Protein AF-A0A2V9KFN4-F1 (afdb_monomer_lite)

Foldseek 3Di:
DDDDPPKDKDKPDQEDEEEQAWFKDKIWIQIPALVDAKDKFFPDPQKAWPGWDDDDNTIITMITGHGHPPQAKDKGFIQIRNGTHIYIYHD

Radius of gyration: 13.57 Å; chains: 1; bounding box: 31×27×36 Å

Structure (mmCIF, N/CA/C/O backbone):
data_AF-A0A2V9KFN4-F1
#
_entry.id   AF-A0A2V9KFN4-F1
#
loop_
_atom_site.group_PDB
_atom_site.id
_atom_site.type_symbol
_atom_site.label_atom_id
_atom_site.label_alt_id
_atom_site.label_comp_id
_atom_site.label_asym_id
_atom_site.label_entity_id
_atom_site.label_seq_id
_atom_site.pdbx_PDB_ins_code
_atom_site.Cartn_x
_atom_site.Cartn_y
_atom_site.Cartn_z
_atom_site.occupancy
_atom_site.B_iso_or_equiv
_atom_site.auth_seq_id
_atom_site.auth_comp_id
_atom_site.auth_asym_id
_atom_site.auth_atom_id
_atom_site.pdbx_PDB_model_num
ATOM 1 N N . MET A 1 1 ? 1.188 -18.421 -15.198 1.00 42.12 1 MET A N 1
ATOM 2 C CA . MET A 1 1 ? 1.464 -17.648 -13.969 1.00 42.12 1 MET A CA 1
ATOM 3 C C . MET A 1 1 ? 2.453 -16.556 -14.332 1.00 42.12 1 MET A C 1
ATOM 5 O O . MET A 1 1 ? 3.611 -16.860 -14.563 1.00 42.12 1 MET A O 1
ATOM 9 N N . VAL A 1 2 ? 1.979 -15.329 -14.555 1.00 42.38 2 VAL A N 1
ATOM 10 C CA . VAL A 1 2 ? 2.836 -14.213 -14.989 1.00 42.38 2 VAL A CA 1
ATOM 11 C C . VAL A 1 2 ? 3.484 -13.569 -13.768 1.00 42.38 2 VAL A C 1
ATOM 13 O O . VAL A 1 2 ? 2.999 -12.577 -13.242 1.00 42.38 2 VAL A O 1
ATOM 16 N N . GLN A 1 3 ? 4.567 -14.178 -13.299 1.00 49.19 3 GLN A N 1
ATOM 17 C CA . GLN A 1 3 ? 5.545 -13.494 -12.469 1.00 49.19 3 GLN A CA 1
ATOM 18 C C . GLN A 1 3 ? 6.820 -13.358 -13.306 1.00 49.19 3 GLN A C 1
ATOM 20 O O . GLN A 1 3 ? 7.359 -14.356 -13.771 1.00 49.19 3 GLN A O 1
ATOM 25 N N . GLU A 1 4 ? 7.255 -12.107 -13.476 1.00 50.66 4 GLU A N 1
ATOM 26 C CA . GLU A 1 4 ? 8.674 -11.739 -13.482 1.00 50.66 4 GLU A CA 1
ATOM 27 C C . GLU A 1 4 ? 9.481 -12.006 -14.762 1.00 50.66 4 GLU A C 1
ATOM 29 O O . GLU A 1 4 ? 10.039 -13.071 -14.995 1.00 50.66 4 GLU A O 1
ATOM 34 N N . TRP A 1 5 ? 9.678 -10.942 -15.541 1.00 57.91 5 TRP A N 1
ATOM 35 C CA . TRP A 1 5 ? 10.826 -10.802 -16.444 1.00 57.91 5 TRP A CA 1
ATOM 36 C C . TRP A 1 5 ? 12.128 -10.535 -15.651 1.00 57.91 5 TRP A C 1
ATOM 38 O O . TRP A 1 5 ? 12.854 -9.593 -15.937 1.00 57.91 5 TRP A O 1
ATOM 48 N N . GLY A 1 6 ? 12.403 -11.309 -14.596 1.00 73.25 6 GLY A N 1
ATOM 49 C CA . GLY A 1 6 ? 13.606 -11.159 -13.759 1.00 73.25 6 GLY A CA 1
ATOM 50 C C . GLY A 1 6 ? 13.763 -9.800 -13.063 1.00 73.25 6 GLY A C 1
ATOM 51 O O . GLY A 1 6 ? 14.876 -9.427 -12.699 1.00 73.25 6 GLY A O 1
ATOM 52 N N . CYS A 1 7 ? 12.682 -9.034 -12.911 1.00 86.12 7 CYS A N 1
ATOM 53 C CA . CYS A 1 7 ? 12.741 -7.705 -12.318 1.00 86.12 7 CYS A CA 1
ATOM 54 C C . CYS A 1 7 ? 12.799 -7.814 -10.795 1.00 86.12 7 CYS A C 1
ATOM 56 O O . CYS A 1 7 ? 11.894 -8.385 -10.184 1.00 86.12 7 CYS A O 1
ATOM 58 N N . SER A 1 8 ? 13.819 -7.223 -10.177 1.00 89.06 8 SER A N 1
ATOM 59 C CA . SER A 1 8 ? 13.824 -7.013 -8.731 1.00 89.06 8 SER A CA 1
ATOM 60 C C . SER A 1 8 ? 13.191 -5.665 -8.402 1.00 89.06 8 SER A C 1
ATOM 62 O O . SER A 1 8 ? 13.261 -4.715 -9.183 1.00 89.06 8 SER A O 1
ATOM 64 N N . TYR A 1 9 ? 12.532 -5.588 -7.249 1.00 91.38 9 TYR A N 1
ATOM 65 C CA . TYR A 1 9 ? 11.830 -4.389 -6.808 1.00 91.38 9 TYR A CA 1
ATOM 66 C C . TYR A 1 9 ? 12.223 -4.046 -5.382 1.00 91.38 9 TYR A C 1
ATOM 68 O O . TYR A 1 9 ? 12.330 -4.926 -4.526 1.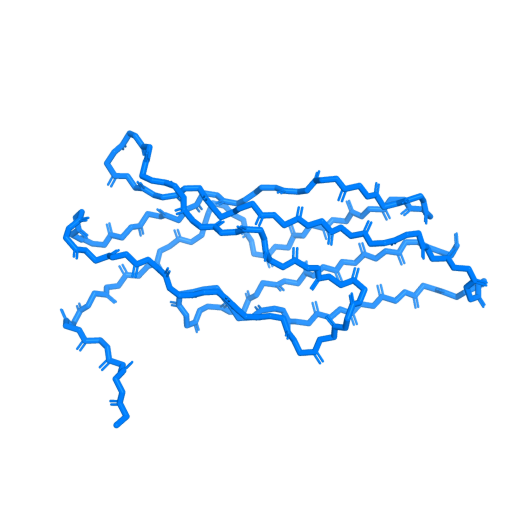00 91.38 9 TYR A O 1
ATOM 76 N N . GLN A 1 10 ? 12.372 -2.754 -5.120 1.00 92.94 10 GLN A N 1
ATOM 77 C CA . GLN A 1 10 ? 12.601 -2.220 -3.789 1.00 92.94 10 GLN A CA 1
ATOM 78 C C . GLN A 1 10 ? 11.537 -1.176 -3.465 1.00 92.94 10 GLN A C 1
ATOM 80 O O . GLN A 1 10 ? 11.319 -0.232 -4.221 1.00 92.94 10 GLN A O 1
ATOM 85 N N . LEU A 1 11 ? 10.871 -1.347 -2.327 1.00 94.44 11 LEU A N 1
ATOM 86 C CA . LEU A 1 11 ? 9.934 -0.362 -1.798 1.00 94.44 11 LEU A CA 1
ATOM 87 C C . LEU A 1 11 ? 10.703 0.727 -1.040 1.00 94.44 11 LEU A C 1
ATOM 89 O O . LEU A 1 11 ? 11.653 0.421 -0.318 1.00 94.44 11 LEU A O 1
ATOM 93 N N . SER A 1 12 ? 10.265 1.984 -1.140 1.00 94.19 12 SER A N 1
ATOM 94 C CA . SER A 1 12 ? 10.819 3.073 -0.321 1.00 94.19 12 SER A CA 1
ATOM 95 C C . SER A 1 12 ? 10.540 2.889 1.171 1.00 94.19 12 SER A C 1
ATOM 97 O O . SER A 1 12 ? 11.317 3.344 2.007 1.00 94.19 12 SER A O 1
ATOM 99 N N . HIS A 1 13 ? 9.448 2.200 1.506 1.00 94.56 13 HIS A N 1
ATOM 100 C CA . HIS A 1 13 ? 9.113 1.749 2.852 1.00 94.56 13 HIS A CA 1
ATOM 101 C C . HIS A 1 13 ? 8.250 0.484 2.782 1.00 94.56 13 HIS A C 1
ATOM 103 O O . HIS A 1 13 ? 7.526 0.262 1.815 1.00 94.56 13 HIS A O 1
ATOM 109 N N . THR A 1 14 ? 8.338 -0.367 3.801 1.00 94.25 14 THR A N 1
ATOM 110 C CA . THR A 1 14 ? 7.619 -1.654 3.854 1.00 94.25 14 THR A CA 1
ATOM 111 C C . THR A 1 14 ? 6.381 -1.608 4.737 1.00 94.25 14 THR A C 1
ATOM 113 O O . THR A 1 14 ? 5.680 -2.610 4.863 1.00 94.25 14 THR A O 1
ATOM 116 N N . SER A 1 15 ? 6.096 -0.467 5.368 1.00 96.38 15 SER A N 1
ATOM 117 C CA . SER A 1 15 ? 4.897 -0.311 6.177 1.00 96.38 15 SER A CA 1
ATOM 118 C C . SER A 1 15 ? 4.459 1.138 6.300 1.00 96.38 15 SER A C 1
ATOM 120 O O . SER A 1 15 ? 5.298 2.036 6.340 1.00 96.38 15 SER A O 1
ATOM 122 N N . GLN A 1 16 ? 3.156 1.349 6.450 1.00 97.31 16 GLN A N 1
ATOM 123 C CA . GLN A 1 16 ? 2.581 2.658 6.722 1.00 97.31 16 GLN A CA 1
ATOM 124 C C . GLN A 1 16 ? 1.458 2.551 7.749 1.00 97.31 16 GLN A C 1
ATOM 126 O O . GLN A 1 16 ? 0.673 1.603 7.747 1.00 97.31 16 GLN A O 1
ATOM 131 N N . SER A 1 17 ? 1.403 3.536 8.641 1.00 96.94 17 SER A N 1
ATOM 132 C CA . SER A 1 17 ? 0.373 3.636 9.673 1.00 96.94 17 SER A CA 1
ATOM 133 C C . SER A 1 17 ? -0.581 4.782 9.366 1.00 96.94 17 SER A C 1
ATOM 135 O O . SER A 1 17 ? -0.154 5.841 8.908 1.00 96.94 17 SER A O 1
ATOM 137 N N . PHE A 1 18 ? -1.858 4.565 9.654 1.00 97.06 18 PHE A N 1
ATOM 138 C CA . PHE A 1 18 ? -2.930 5.537 9.496 1.00 97.06 18 PHE A CA 1
ATOM 139 C C . PHE A 1 18 ? -3.694 5.708 10.807 1.00 97.06 18 PHE A C 1
ATOM 141 O O . PHE A 1 18 ? -3.780 4.791 11.631 1.00 97.06 18 PHE A O 1
ATOM 148 N N . ASP A 1 19 ? -4.285 6.886 10.978 1.00 97.00 19 ASP A N 1
ATOM 149 C CA . ASP A 1 19 ? -5.274 7.102 12.023 1.00 97.00 19 ASP A CA 1
ATOM 150 C C . ASP A 1 19 ? -6.598 6.387 11.687 1.00 97.00 19 ASP A C 1
ATOM 152 O O . ASP A 1 19 ? -6.755 5.727 10.652 1.00 97.00 19 ASP A O 1
ATOM 156 N N . ARG A 1 20 ? -7.583 6.548 12.570 1.00 96.12 20 ARG A N 1
ATOM 157 C CA . ARG A 1 20 ? -8.928 6.004 12.396 1.00 96.12 20 ARG A CA 1
ATOM 158 C C . ARG A 1 20 ? -9.560 6.358 11.052 1.00 96.12 20 ARG A C 1
ATOM 160 O O . ARG A 1 20 ? -10.268 5.536 10.479 1.00 96.12 20 ARG A O 1
ATOM 167 N N . ASN A 1 21 ? -9.354 7.576 10.559 1.00 96.38 21 ASN A N 1
ATOM 168 C CA . ASN A 1 21 ? -9.994 8.070 9.343 1.00 96.38 21 ASN A CA 1
ATOM 169 C C . ASN A 1 21 ? -9.423 7.412 8.089 1.00 96.38 21 ASN A C 1
ATOM 171 O O . ASN A 1 21 ? -10.137 7.297 7.094 1.00 96.38 21 ASN A O 1
ATOM 175 N N . GLY A 1 22 ? -8.182 6.926 8.155 1.00 96.38 22 GLY A N 1
ATOM 176 C CA . GLY A 1 22 ? -7.509 6.366 6.993 1.00 96.38 22 GLY A CA 1
ATOM 177 C C . GLY A 1 22 ? -7.112 7.472 6.022 1.00 96.38 22 GLY A C 1
ATOM 178 O O . GLY A 1 22 ? -6.641 8.532 6.428 1.00 96.38 22 GLY A O 1
ATOM 179 N N . GLY A 1 23 ? -7.298 7.225 4.730 1.00 97.25 23 GLY A N 1
ATOM 180 C CA . GLY A 1 23 ? -6.986 8.174 3.669 1.00 97.25 23 GLY A CA 1
ATOM 181 C C . GLY A 1 23 ? -6.059 7.601 2.607 1.00 97.25 23 GLY A C 1
ATOM 182 O O . GLY A 1 23 ? -5.846 6.392 2.509 1.00 97.25 23 GLY A O 1
ATOM 183 N N . THR A 1 24 ? -5.537 8.489 1.768 1.00 96.94 24 THR A N 1
ATOM 184 C CA . THR A 1 24 ? -4.675 8.110 0.647 1.00 96.94 24 THR A CA 1
ATOM 185 C C . THR A 1 24 ? -3.244 7.872 1.114 1.00 96.94 24 THR A C 1
ATOM 187 O O . THR A 1 24 ? -2.652 8.709 1.793 1.00 96.94 24 THR A O 1
ATOM 190 N N . GLY A 1 25 ? -2.681 6.740 0.703 1.00 95.88 25 GLY A N 1
ATOM 191 C CA . GLY A 1 25 ? -1.274 6.400 0.844 1.00 95.88 25 GLY A CA 1
ATOM 192 C C . GLY A 1 25 ? -0.585 6.277 -0.510 1.00 95.88 25 GLY A C 1
ATOM 193 O O . GLY A 1 25 ? -1.221 6.093 -1.552 1.00 95.88 25 GLY A O 1
ATOM 194 N N . ALA A 1 26 ? 0.739 6.373 -0.483 1.00 95.88 26 ALA A N 1
ATOM 195 C CA . ALA A 1 26 ? 1.578 6.157 -1.646 1.00 95.88 26 ALA A CA 1
ATOM 196 C C . ALA A 1 26 ? 2.879 5.476 -1.224 1.00 95.88 26 ALA A C 1
ATOM 198 O O . ALA A 1 26 ? 3.457 5.787 -0.178 1.00 95.88 26 ALA A O 1
ATOM 199 N N . VAL A 1 27 ? 3.358 4.561 -2.057 1.00 96.31 27 VAL A N 1
ATOM 200 C CA . VAL A 1 27 ? 4.677 3.952 -1.897 1.00 96.31 27 VAL A CA 1
ATOM 201 C C . VAL A 1 27 ? 5.418 4.003 -3.219 1.00 96.31 27 VAL A C 1
ATOM 203 O O . VAL A 1 27 ? 4.852 3.734 -4.278 1.00 96.31 27 VAL A O 1
ATOM 206 N N . PHE A 1 28 ? 6.687 4.393 -3.152 1.00 95.69 28 PHE A N 1
ATOM 207 C CA . PHE A 1 28 ? 7.556 4.389 -4.315 1.00 95.69 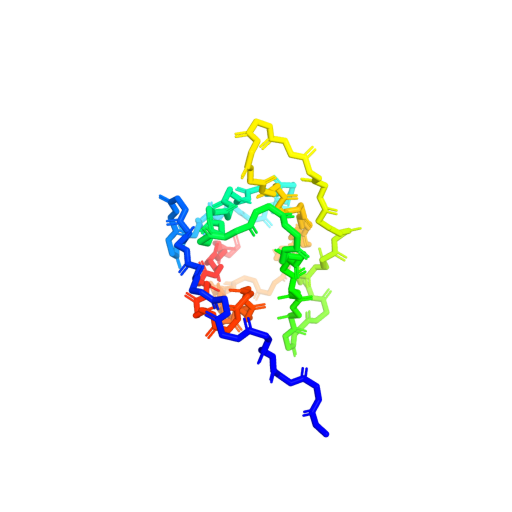28 PHE A CA 1
ATOM 208 C C . PHE A 1 28 ? 8.183 3.004 -4.450 1.00 95.69 28 PHE A C 1
ATOM 210 O O . PHE A 1 28 ? 8.673 2.436 -3.474 1.00 95.69 28 PHE A O 1
ATOM 217 N N . VAL A 1 29 ? 8.150 2.475 -5.662 1.00 95.06 29 VAL A N 1
ATOM 218 C CA . VAL A 1 29 ? 8.711 1.193 -6.057 1.00 95.06 29 VAL A CA 1
ATOM 219 C C . VAL A 1 29 ? 9.826 1.478 -7.052 1.00 95.06 29 VAL A C 1
ATOM 221 O O . VAL A 1 29 ? 9.578 1.997 -8.141 1.00 95.06 29 VAL A O 1
ATOM 224 N N . SER A 1 30 ? 11.046 1.116 -6.679 1.00 93.81 30 SER A N 1
ATOM 225 C CA . SER A 1 30 ? 12.215 1.136 -7.551 1.00 93.81 30 SER A CA 1
ATOM 226 C C . SER A 1 30 ? 12.357 -0.235 -8.213 1.00 93.81 30 SER A C 1
ATOM 228 O O . SER A 1 30 ? 12.730 -1.186 -7.521 1.00 93.81 30 SER A O 1
ATOM 230 N N . PRO A 1 31 ? 12.040 -0.385 -9.508 1.00 92.31 31 PRO A N 1
ATOM 231 C CA . PRO A 1 31 ? 12.349 -1.601 -10.244 1.00 92.31 31 PRO A CA 1
ATOM 232 C C . PRO A 1 31 ? 13.829 -1.620 -10.656 1.00 92.31 31 PRO A C 1
ATOM 234 O O . PRO 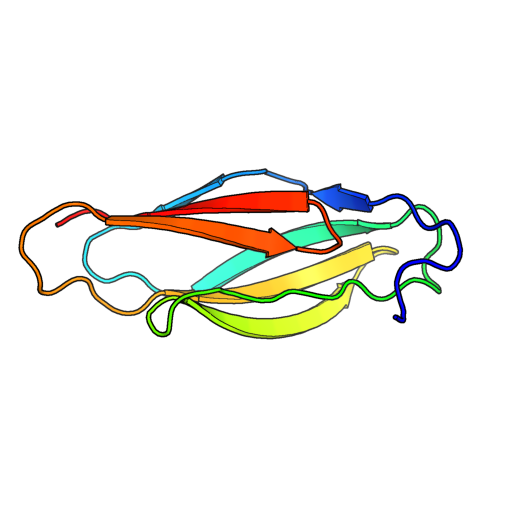A 1 31 ? 14.464 -0.573 -10.786 1.00 92.31 31 PRO A O 1
ATOM 237 N N . SER A 1 32 ? 14.371 -2.805 -10.927 1.00 90.62 32 SER A N 1
ATOM 238 C CA . SER A 1 32 ? 15.692 -2.965 -11.548 1.00 90.62 32 SER A CA 1
ATOM 239 C C . SER A 1 32 ? 15.743 -2.465 -12.993 1.00 90.62 32 SER A C 1
ATOM 241 O O . SER A 1 32 ? 16.811 -2.095 -13.470 1.00 90.62 32 SER A O 1
ATOM 243 N N . ASP A 1 33 ? 14.599 -2.459 -13.682 1.00 86.00 33 ASP A N 1
ATOM 244 C CA . ASP A 1 33 ? 14.444 -1.956 -15.045 1.00 86.00 33 ASP A CA 1
ATOM 245 C C . ASP A 1 33 ? 13.111 -1.183 -15.171 1.00 86.00 33 ASP A C 1
ATOM 247 O O . ASP A 1 33 ? 12.069 -1.688 -14.739 1.00 86.00 33 ASP A O 1
ATOM 251 N N . PRO A 1 34 ? 13.090 0.030 -15.756 1.00 83.00 34 PRO A N 1
ATOM 252 C CA . PRO A 1 34 ? 11.863 0.809 -15.940 1.00 83.00 34 PRO A CA 1
ATOM 253 C C . PRO A 1 34 ? 10.779 0.109 -16.772 1.00 83.00 34 PRO A C 1
ATOM 255 O O . PRO A 1 34 ? 9.604 0.439 -16.630 1.00 83.00 34 PRO A O 1
ATOM 258 N N . SER A 1 35 ? 11.136 -0.863 -17.617 1.00 85.12 35 SER A N 1
ATOM 259 C CA . SER A 1 35 ? 10.191 -1.677 -18.398 1.00 85.12 35 SER A CA 1
ATOM 260 C C . SER A 1 35 ? 9.371 -2.661 -17.553 1.00 85.12 35 SER A C 1
ATOM 262 O O . SER A 1 35 ? 8.472 -3.315 -18.081 1.00 85.12 35 SER A O 1
ATOM 264 N N . CYS A 1 36 ? 9.641 -2.734 -16.2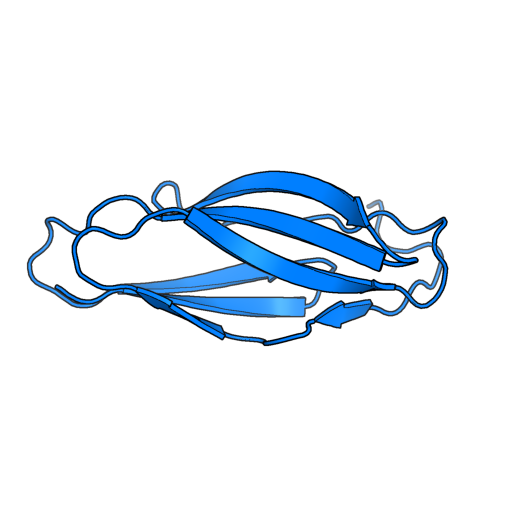47 1.00 87.50 36 CYS A N 1
ATOM 265 C CA . CYS A 1 36 ? 8.972 -3.604 -15.293 1.00 87.50 36 CYS A CA 1
ATOM 266 C C . CYS A 1 36 ? 7.907 -2.846 -14.480 1.00 87.50 36 CYS A C 1
ATOM 268 O O . CYS A 1 36 ? 8.217 -2.310 -13.410 1.00 87.50 36 CYS A O 1
ATOM 270 N N . PRO A 1 37 ? 6.643 -2.784 -14.938 1.00 85.94 37 PRO A N 1
ATOM 271 C CA . PRO A 1 37 ? 5.573 -2.217 -14.132 1.00 85.94 37 PRO A CA 1
ATOM 272 C C . PRO A 1 37 ? 5.273 -3.119 -12.923 1.00 85.94 37 PRO A C 1
ATOM 274 O O . PRO A 1 37 ? 5.119 -4.335 -13.087 1.00 85.94 37 PRO A O 1
ATOM 277 N N . PRO A 1 38 ? 5.146 -2.561 -11.706 1.00 91.31 38 PRO A N 1
ATOM 278 C CA . PRO A 1 38 ? 4.807 -3.346 -10.534 1.00 91.31 38 PRO A CA 1
ATOM 279 C C . PRO A 1 38 ? 3.334 -3.758 -10.564 1.00 91.31 38 PRO A C 1
ATOM 281 O O . PRO A 1 38 ? 2.457 -2.996 -10.975 1.00 91.31 38 PRO A O 1
ATOM 284 N N . PHE A 1 39 ? 3.051 -4.947 -10.041 1.00 90.44 39 PHE A N 1
ATOM 285 C CA . PHE A 1 39 ? 1.696 -5.386 -9.722 1.00 90.44 39 PHE A CA 1
ATOM 286 C C . PHE A 1 39 ? 1.445 -5.221 -8.222 1.00 90.44 39 PHE A C 1
ATOM 288 O O . PHE A 1 39 ? 2.299 -5.591 -7.422 1.00 90.44 39 PHE A O 1
ATOM 295 N N . ALA A 1 40 ? 0.292 -4.683 -7.829 1.00 92.81 40 ALA A N 1
ATOM 296 C CA . ALA A 1 40 ? -0.063 -4.499 -6.427 1.00 92.81 40 ALA A CA 1
ATOM 297 C C . ALA A 1 40 ? -1.483 -4.998 -6.159 1.00 92.81 40 ALA A C 1
ATOM 299 O O . ALA A 1 40 ? -2.409 -4.683 -6.906 1.00 92.81 40 ALA A O 1
ATOM 300 N N . GLN A 1 41 ? -1.648 -5.758 -5.079 1.00 93.50 41 GLN A N 1
ATOM 301 C CA . GLN A 1 41 ? -2.923 -6.341 -4.685 1.00 93.50 41 GLN A CA 1
ATOM 302 C C . GLN A 1 41 ? -3.078 -6.329 -3.166 1.00 93.50 41 GLN A C 1
ATOM 304 O O . GLN A 1 41 ? -2.182 -6.728 -2.419 1.00 93.50 41 GLN A O 1
ATOM 309 N N . SER A 1 42 ? -4.258 -5.907 -2.719 1.00 95.12 42 SER A N 1
ATOM 310 C CA . SER A 1 42 ? -4.686 -6.013 -1.328 1.00 95.12 42 SER A CA 1
ATOM 311 C C . SER A 1 42 ? -5.564 -7.257 -1.141 1.00 95.12 42 SER A C 1
ATOM 313 O O . SER A 1 42 ? -6.432 -7.501 -1.982 1.00 95.12 42 SER A O 1
ATOM 315 N N . PRO A 1 43 ? -5.384 -8.037 -0.059 1.00 94.25 43 PRO A N 1
ATOM 316 C CA . PRO A 1 43 ? -6.269 -9.152 0.276 1.00 94.25 43 PRO A CA 1
ATOM 317 C C . PRO A 1 43 ? -7.547 -8.712 1.017 1.00 94.25 43 PRO A C 1
ATOM 319 O O . PRO A 1 43 ? -8.335 -9.563 1.419 1.00 94.25 43 PRO A O 1
ATOM 322 N N . VAL A 1 44 ? -7.736 -7.408 1.254 1.00 95.69 44 VAL A N 1
ATOM 323 C CA . VAL A 1 44 ? -8.866 -6.847 2.011 1.00 95.69 44 VAL A CA 1
ATOM 324 C C . VAL A 1 44 ? -9.484 -5.649 1.298 1.00 95.69 44 VAL A C 1
ATOM 326 O O . VAL A 1 44 ? -8.776 -4.852 0.685 1.00 95.69 44 VAL A O 1
ATOM 329 N N . ASP A 1 45 ? -10.791 -5.463 1.474 1.00 94.88 45 ASP A N 1
ATOM 330 C CA . ASP A 1 45 ? -11.553 -4.409 0.787 1.00 94.88 45 ASP A CA 1
ATOM 331 C C . ASP A 1 45 ? -11.328 -3.004 1.369 1.00 94.88 45 ASP A C 1
ATOM 333 O O . ASP A 1 45 ? -11.544 -2.000 0.696 1.00 94.88 45 ASP A O 1
ATOM 337 N N . TRP A 1 46 ? -10.881 -2.903 2.627 1.00 95.94 46 TRP A N 1
ATOM 338 C CA . TRP A 1 46 ? -10.631 -1.614 3.286 1.00 95.94 46 TRP A CA 1
ATOM 339 C C . TRP A 1 46 ? -9.292 -0.974 2.891 1.00 95.94 46 TRP A C 1
ATOM 341 O O . TRP A 1 46 ? -9.037 0.162 3.286 1.00 95.94 46 TRP A O 1
ATOM 351 N N . VAL A 1 47 ? -8.460 -1.670 2.107 1.00 97.69 47 VAL A N 1
ATOM 352 C CA . VAL A 1 47 ? -7.301 -1.094 1.412 1.00 97.69 47 VAL A CA 1
ATOM 353 C C . VAL A 1 47 ? -7.497 -1.291 -0.085 1.00 97.69 47 VAL A C 1
ATOM 355 O O . VAL A 1 47 ? -7.322 -2.391 -0.603 1.00 97.69 47 VAL A O 1
ATOM 358 N N . GLN A 1 48 ? -7.839 -0.221 -0.791 1.00 97.38 48 GLN A N 1
ATOM 359 C CA . GLN A 1 48 ? -8.052 -0.246 -2.232 1.00 97.38 48 GLN A CA 1
ATOM 360 C C . GLN A 1 48 ? -6.799 0.238 -2.959 1.00 97.38 48 GLN A C 1
ATOM 362 O O . GLN A 1 48 ? -6.359 1.369 -2.763 1.00 97.38 48 GLN A O 1
ATOM 367 N N . ILE A 1 49 ? -6.240 -0.587 -3.845 1.00 96.25 49 ILE A N 1
ATOM 368 C CA . ILE A 1 49 ? -5.154 -0.158 -4.732 1.00 96.25 49 ILE A CA 1
ATOM 369 C C . ILE A 1 49 ? -5.758 0.647 -5.884 1.00 96.25 49 ILE A C 1
ATOM 371 O O . ILE A 1 49 ? -6.603 0.143 -6.619 1.00 96.25 49 ILE A O 1
ATOM 375 N N . MET A 1 50 ? -5.337 1.902 -6.034 1.00 94.88 50 MET A N 1
ATOM 376 C CA . MET A 1 50 ? -5.822 2.796 -7.093 1.00 94.88 50 MET A CA 1
ATOM 377 C C . MET A 1 50 ? -5.021 2.640 -8.391 1.00 94.88 50 MET A C 1
ATOM 379 O O . MET A 1 50 ? -5.533 2.930 -9.468 1.00 94.88 50 MET A O 1
ATOM 383 N N . GLY A 1 51 ? -3.781 2.155 -8.295 1.00 91.00 51 GLY A N 1
ATOM 384 C CA . GLY A 1 51 ? -2.931 1.835 -9.439 1.00 91.00 51 GLY A CA 1
ATOM 385 C C . GLY A 1 51 ? -1.467 2.190 -9.205 1.00 91.00 51 GLY A C 1
ATOM 386 O O . GLY A 1 51 ? -1.097 2.707 -8.150 1.00 91.00 51 GLY A O 1
ATOM 387 N N . ALA A 1 52 ? -0.640 1.917 -10.212 1.00 92.50 52 ALA A N 1
ATOM 388 C CA . ALA A 1 52 ? 0.772 2.275 -10.242 1.00 92.50 52 ALA A CA 1
ATOM 389 C C . ALA A 1 52 ? 1.036 3.263 -11.386 1.00 92.50 52 ALA A C 1
ATOM 391 O O . ALA A 1 52 ? 0.621 3.021 -12.519 1.00 92.50 52 ALA A O 1
ATOM 392 N N . GLN A 1 53 ? 1.728 4.364 -11.104 1.00 92.94 53 GLN A N 1
ATOM 393 C CA . GLN A 1 53 ? 2.102 5.367 -12.102 1.00 92.94 53 GLN A CA 1
ATOM 394 C C . GLN A 1 53 ? 3.620 5.463 -12.207 1.00 92.94 53 GLN A C 1
ATOM 396 O O . GLN A 1 53 ? 4.303 5.535 -11.192 1.00 92.94 53 GLN A O 1
ATOM 401 N N . SER A 1 54 ? 4.152 5.479 -13.429 1.00 90.69 54 SER A N 1
ATOM 402 C CA . SER A 1 54 ? 5.586 5.685 -13.656 1.00 90.69 54 SER A CA 1
ATOM 403 C C . SER A 1 54 ? 6.000 7.091 -13.214 1.00 90.69 54 SER A C 1
ATOM 405 O O . SER A 1 54 ? 5.402 8.079 -13.643 1.00 90.69 54 SER A O 1
ATOM 407 N N . GLN A 1 55 ? 7.046 7.191 -12.395 1.00 90.81 55 GLN A N 1
ATOM 408 C CA . GLN A 1 55 ? 7.598 8.454 -11.915 1.00 90.81 55 GLN A CA 1
ATOM 409 C C . GLN A 1 55 ? 9.106 8.320 -11.668 1.00 90.81 55 GLN A C 1
ATOM 411 O O . GLN A 1 55 ? 9.543 7.411 -10.972 1.00 90.81 55 GLN A O 1
ATOM 416 N N . ASN A 1 56 ? 9.913 9.234 -12.218 1.00 85.81 56 ASN A N 1
ATOM 417 C CA . ASN A 1 56 ? 11.364 9.332 -11.973 1.00 85.81 56 ASN A CA 1
ATOM 418 C C . ASN A 1 56 ? 12.147 8.005 -12.098 1.00 85.81 56 ASN A C 1
ATOM 420 O O . ASN A 1 56 ? 12.981 7.695 -11.252 1.00 85.81 56 ASN A O 1
ATOM 424 N N . GLY A 1 57 ? 11.877 7.207 -13.136 1.00 84.75 57 GLY A N 1
ATOM 425 C CA . GLY A 1 57 ? 12.571 5.928 -13.358 1.00 84.75 57 GLY A CA 1
ATOM 426 C C . GLY A 1 57 ? 12.104 4.774 -12.462 1.00 84.75 57 GLY A C 1
ATOM 427 O O . GLY A 1 57 ? 12.657 3.684 -12.553 1.00 84.75 57 GLY A O 1
ATOM 428 N N . GLY A 1 58 ? 11.078 4.990 -11.637 1.00 91.88 58 GLY A N 1
ATOM 429 C CA . GLY A 1 58 ? 10.362 3.950 -10.907 1.00 91.88 58 GLY A CA 1
ATOM 430 C C . GLY A 1 58 ? 8.853 4.132 -11.017 1.00 91.88 58 GLY A C 1
ATOM 431 O O . GLY A 1 58 ? 8.354 4.723 -11.975 1.00 91.88 58 GLY A O 1
ATOM 432 N N . TYR A 1 59 ? 8.120 3.624 -10.032 1.00 94.62 59 TYR A N 1
ATOM 433 C CA . TYR A 1 59 ? 6.661 3.650 -10.016 1.00 94.62 59 TYR A CA 1
ATOM 434 C C . TYR A 1 59 ? 6.137 4.077 -8.648 1.00 94.62 59 TYR A C 1
ATOM 436 O O . TYR A 1 59 ? 6.616 3.601 -7.626 1.00 94.62 59 TYR A O 1
ATOM 444 N N . VAL A 1 60 ? 5.114 4.925 -8.603 1.00 95.75 60 VAL A N 1
ATOM 445 C CA . VAL A 1 60 ? 4.355 5.191 -7.377 1.00 95.75 60 VAL A CA 1
ATOM 446 C C . VAL A 1 60 ? 3.080 4.370 -7.393 1.00 95.75 60 VAL A C 1
ATOM 448 O O . VAL A 1 60 ? 2.250 4.517 -8.289 1.00 95.75 60 VAL A O 1
ATOM 451 N N . VAL A 1 61 ? 2.923 3.516 -6.385 1.00 96.06 61 VAL A N 1
ATOM 452 C CA . VAL A 1 61 ? 1.691 2.771 -6.133 1.00 96.06 61 VAL A CA 1
ATOM 453 C C . VAL A 1 61 ? 0.834 3.581 -5.175 1.00 96.06 61 VAL A C 1
ATOM 455 O O . VAL A 1 61 ? 1.211 3.794 -4.020 1.00 96.06 61 VAL A O 1
ATOM 458 N N . TYR A 1 62 ? -0.321 4.023 -5.660 1.00 96.25 62 TYR A N 1
ATOM 459 C CA . TYR A 1 62 ? -1.306 4.742 -4.866 1.00 96.25 62 TYR A CA 1
ATOM 460 C C . TYR A 1 62 ? -2.367 3.785 -4.347 1.00 96.25 62 TYR A C 1
ATOM 462 O O . TYR A 1 62 ? -2.853 2.905 -5.065 1.00 96.25 62 TYR A O 1
ATOM 470 N N . TYR A 1 63 ? -2.766 3.990 -3.101 1.00 97.06 63 TYR A N 1
ATOM 471 C CA . TYR A 1 63 ? -3.809 3.206 -2.466 1.00 97.06 63 TYR A CA 1
ATOM 472 C C . TYR A 1 63 ? -4.622 4.068 -1.506 1.00 97.06 63 TYR A C 1
ATOM 474 O O . TYR A 1 63 ? -4.192 5.141 -1.085 1.00 97.06 63 TYR A O 1
ATOM 482 N N . TRP A 1 64 ? -5.817 3.605 -1.175 1.00 97.69 64 TRP A N 1
ATOM 483 C CA . TRP A 1 64 ? -6.727 4.273 -0.263 1.00 97.69 64 TRP A CA 1
ATOM 484 C C . TRP A 1 64 ? -7.104 3.337 0.878 1.00 97.69 64 TRP A C 1
ATOM 486 O O . TRP A 1 64 ? -7.434 2.174 0.652 1.00 97.69 64 TRP A O 1
ATOM 496 N N . VAL A 1 65 ? -7.044 3.852 2.101 1.00 97.88 65 VAL A N 1
ATOM 497 C CA . VAL A 1 65 ? -7.408 3.146 3.326 1.00 97.88 65 VAL A CA 1
ATOM 498 C C . VAL A 1 65 ? -8.742 3.695 3.815 1.00 97.88 65 VAL A C 1
ATOM 500 O O . VAL A 1 65 ? -8.849 4.879 4.134 1.00 97.88 65 VAL A O 1
ATOM 503 N N . ALA A 1 66 ? -9.754 2.836 3.895 1.00 97.69 66 ALA A N 1
ATOM 504 C CA . ALA A 1 66 ? -11.061 3.199 4.424 1.00 97.69 66 ALA A CA 1
ATOM 505 C C . ALA A 1 66 ? -10.988 3.544 5.915 1.00 97.69 66 ALA A C 1
ATOM 507 O O . ALA A 1 66 ? -10.121 3.053 6.640 1.00 97.69 66 ALA A O 1
ATOM 508 N N . GLN A 1 67 ? -11.956 4.312 6.409 1.00 97.31 67 GLN A N 1
ATOM 509 C CA . GLN A 1 67 ? -12.097 4.570 7.841 1.00 97.31 67 GLN A CA 1
ATOM 510 C C . GLN A 1 67 ? -12.269 3.260 8.630 1.00 97.31 67 GLN A C 1
ATOM 512 O O . GLN A 1 67 ? -12.945 2.320 8.190 1.00 97.31 67 GLN A O 1
ATOM 517 N N . ASN A 1 68 ? -11.653 3.184 9.807 1.00 96.94 68 ASN A N 1
ATOM 518 C CA . ASN A 1 68 ? -11.844 2.096 10.750 1.00 96.94 68 ASN A CA 1
ATOM 519 C C . ASN A 1 68 ? -12.989 2.422 11.715 1.00 96.94 68 ASN A C 1
ATOM 521 O O . ASN A 1 68 ? -12.894 3.319 12.543 1.00 96.94 68 ASN A O 1
ATOM 525 N N . ASN A 1 69 ? -14.091 1.683 11.605 1.00 94.69 69 ASN A N 1
ATOM 526 C CA . ASN A 1 69 ? -15.268 1.852 12.463 1.00 94.69 69 ASN A CA 1
ATOM 527 C C . ASN A 1 69 ? -15.431 0.719 13.486 1.00 94.69 69 ASN A C 1
ATOM 529 O O . ASN A 1 69 ? -16.462 0.631 14.143 1.00 94.69 69 ASN A O 1
ATOM 533 N N . THR A 1 70 ? -14.431 -0.156 13.616 1.00 90.88 70 THR A N 1
ATOM 534 C CA . THR A 1 70 ? -14.523 -1.360 14.456 1.00 90.88 70 THR A CA 1
ATOM 535 C C . THR A 1 70 ? -14.158 -1.116 15.922 1.00 90.88 70 THR A C 1
ATOM 537 O O . THR A 1 70 ? -14.404 -1.981 16.758 1.00 90.88 70 THR A O 1
ATOM 540 N N . GLY A 1 71 ? -13.559 0.038 16.250 1.00 89.12 71 GLY A N 1
ATOM 541 C CA . GLY A 1 71 ? -13.082 0.341 17.603 1.00 89.12 71 GLY A CA 1
ATOM 542 C C . GLY A 1 71 ? -11.892 -0.520 18.045 1.00 89.12 71 GLY A C 1
ATOM 543 O O . GLY A 1 71 ? -11.546 -0.528 19.222 1.00 89.12 71 GLY A O 1
ATOM 544 N N . SER A 1 72 ? -11.257 -1.240 17.117 1.00 94.88 72 SER A N 1
ATOM 545 C CA . SER A 1 72 ? -10.047 -2.035 17.338 1.00 94.88 72 SER A CA 1
ATOM 546 C C . SER A 1 72 ? -9.021 -1.744 16.253 1.00 94.88 72 SER A C 1
ATOM 548 O O . SER A 1 72 ? -9.386 -1.497 15.105 1.00 94.88 72 SER A O 1
ATOM 550 N N . ALA A 1 73 ? -7.733 -1.788 16.595 1.00 95.56 73 ALA A N 1
ATOM 551 C CA . ALA A 1 73 ? -6.671 -1.608 15.612 1.00 95.56 73 ALA A CA 1
ATOM 552 C C . ALA A 1 73 ? -6.698 -2.754 14.592 1.00 95.56 73 ALA A C 1
ATOM 554 O O . ALA A 1 73 ? -6.960 -3.905 14.949 1.00 95.56 73 ALA A O 1
ATOM 555 N N . ARG A 1 74 ? -6.405 -2.446 13.328 1.00 97.06 74 ARG A N 1
ATOM 556 C CA . ARG A 1 74 ? -6.330 -3.442 12.253 1.00 97.06 74 ARG A CA 1
ATOM 557 C C . ARG A 1 74 ? -5.035 -3.311 11.471 1.00 97.06 74 ARG A C 1
ATOM 559 O O . ARG A 1 74 ? -4.478 -2.224 11.348 1.00 97.06 74 ARG A O 1
ATOM 566 N N . GLY A 1 75 ? -4.563 -4.436 10.950 1.00 96.69 75 GLY A N 1
ATOM 567 C CA . GLY A 1 75 ? -3.364 -4.505 10.129 1.00 96.69 75 GLY A CA 1
ATOM 568 C C . GLY A 1 75 ? -3.529 -5.514 9.004 1.00 96.69 75 GLY A C 1
ATOM 569 O O . GLY A 1 75 ? -4.192 -6.535 9.186 1.00 96.69 75 GLY A O 1
ATOM 570 N N . VAL A 1 76 ? -2.936 -5.234 7.846 1.00 97.12 76 VAL A N 1
ATOM 571 C CA . VAL A 1 76 ? -2.924 -6.154 6.703 1.00 97.12 76 VAL A CA 1
ATOM 572 C C . VAL A 1 76 ? -1.602 -6.083 5.951 1.00 97.12 76 VAL A C 1
ATOM 574 O O . VAL A 1 76 ? -1.012 -5.013 5.82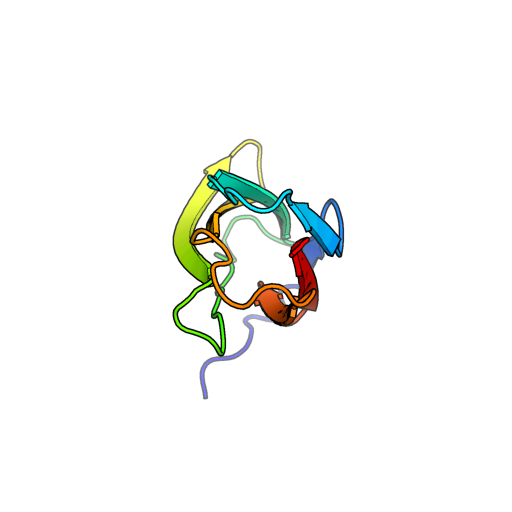3 1.00 97.12 76 VAL A O 1
ATOM 577 N N . GLY A 1 77 ? -1.158 -7.228 5.434 1.00 96.88 77 GLY A N 1
ATOM 578 C CA . GLY A 1 77 ? -0.093 -7.299 4.440 1.00 96.88 77 GLY A CA 1
ATOM 579 C C . GLY A 1 77 ? -0.670 -7.189 3.032 1.00 96.88 77 GLY A C 1
ATOM 580 O O . GLY A 1 77 ? -1.411 -8.063 2.588 1.00 96.88 77 GLY A O 1
ATOM 581 N N . VAL A 1 78 ? -0.321 -6.120 2.332 1.00 95.88 78 VAL A N 1
ATOM 582 C CA . VAL A 1 78 ? -0.575 -5.905 0.906 1.00 95.88 78 VAL A CA 1
ATOM 583 C C . VAL A 1 78 ? 0.628 -6.430 0.131 1.00 95.88 78 VAL A C 1
ATOM 585 O O . VAL A 1 78 ? 1.767 -6.232 0.548 1.00 95.88 78 VAL A O 1
ATOM 588 N N . ASN A 1 79 ? 0.411 -7.098 -0.999 1.00 94.56 79 ASN A N 1
ATOM 589 C CA . ASN A 1 79 ? 1.515 -7.474 -1.875 1.00 94.56 79 ASN A CA 1
ATOM 590 C C . ASN A 1 79 ? 1.753 -6.355 -2.894 1.00 94.56 79 ASN A C 1
ATOM 592 O O . ASN A 1 79 ? 0.838 -6.001 -3.637 1.00 94.56 79 ASN A O 1
ATOM 596 N N . ILE A 1 80 ? 2.963 -5.797 -2.926 1.00 94.12 80 ILE A N 1
ATOM 597 C CA . ILE A 1 80 ? 3.366 -4.765 -3.883 1.00 94.12 80 ILE A CA 1
ATOM 598 C C . ILE A 1 80 ? 4.645 -5.226 -4.571 1.00 94.12 80 ILE A C 1
ATOM 600 O O . ILE A 1 80 ? 5.696 -5.322 -3.950 1.00 94.12 80 ILE A O 1
ATOM 604 N N . ALA A 1 81 ? 4.552 -5.517 -5.864 1.00 91.31 81 ALA A N 1
ATOM 605 C CA . ALA A 1 81 ? 5.642 -6.019 -6.695 1.00 91.31 81 ALA A CA 1
ATOM 606 C C . ALA A 1 81 ? 6.315 -7.283 -6.118 1.00 91.31 81 ALA A C 1
ATOM 608 O O . ALA A 1 81 ? 7.535 -7.427 -6.151 1.00 91.31 81 ALA A O 1
ATOM 609 N N . GLY A 1 82 ? 5.519 -8.185 -5.530 1.00 88.94 82 GLY A N 1
ATOM 610 C CA . GLY A 1 82 ? 6.017 -9.384 -4.852 1.00 88.94 82 GLY A CA 1
ATOM 611 C C . GLY A 1 82 ? 6.538 -9.139 -3.432 1.00 88.94 82 GLY A C 1
ATOM 612 O O . GLY A 1 82 ? 6.790 -10.105 -2.716 1.00 88.94 82 GLY A O 1
ATOM 613 N N . GLN A 1 83 ? 6.650 -7.884 -2.991 1.00 90.25 83 GLN A N 1
ATOM 614 C CA . GLN A 1 83 ? 7.126 -7.516 -1.660 1.00 90.25 83 GLN A CA 1
ATOM 615 C C . GLN A 1 83 ? 5.952 -7.342 -0.678 1.00 90.25 83 GLN A C 1
ATOM 617 O O . GLN A 1 83 ? 4.924 -6.761 -1.043 1.00 90.25 83 GLN A O 1
ATOM 622 N N . PRO A 1 84 ? 6.075 -7.817 0.575 1.00 93.69 84 PRO A N 1
ATOM 623 C CA . PRO A 1 84 ? 5.068 -7.582 1.601 1.00 93.69 84 PRO A CA 1
ATOM 624 C C . PRO A 1 84 ? 5.116 -6.128 2.093 1.00 93.69 84 PRO A C 1
ATOM 626 O O . PRO A 1 84 ? 6.154 -5.638 2.536 1.00 93.69 84 PRO A O 1
ATOM 629 N N . PHE A 1 85 ? 3.968 -5.455 2.053 1.00 96.69 85 PHE A N 1
ATOM 630 C CA . PHE A 1 85 ? 3.768 -4.085 2.504 1.00 96.69 85 PHE A CA 1
ATOM 631 C C . PHE A 1 85 ? 2.696 -4.027 3.601 1.00 96.69 85 PHE A C 1
ATOM 633 O O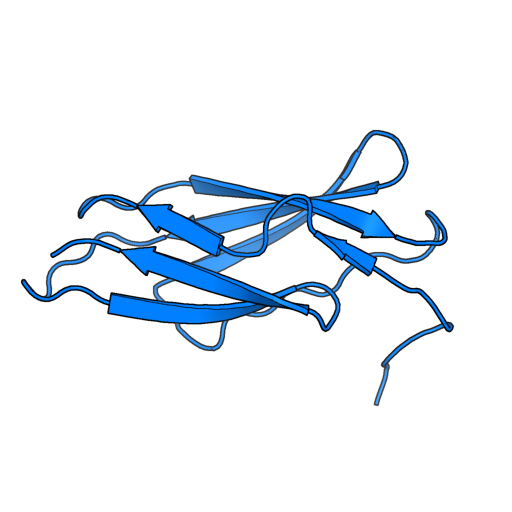 . PHE A 1 85 ? 1.535 -4.346 3.357 1.00 96.69 85 PHE A O 1
ATOM 640 N N . MET A 1 86 ? 3.063 -3.634 4.819 1.00 97.81 86 MET A N 1
ATOM 641 C CA . MET A 1 86 ? 2.158 -3.651 5.971 1.00 97.81 86 MET A CA 1
ATOM 642 C C . MET A 1 86 ? 1.402 -2.330 6.127 1.00 97.81 86 MET A C 1
ATOM 644 O O . MET A 1 86 ? 2.001 -1.282 6.354 1.00 97.81 86 MET A O 1
ATOM 648 N N . VAL A 1 87 ? 0.074 -2.378 6.093 1.00 97.56 87 VAL A N 1
ATOM 649 C CA . VAL A 1 87 ? -0.780 -1.235 6.434 1.00 97.56 87 VAL A CA 1
ATOM 650 C C . VAL A 1 87 ? -1.340 -1.447 7.828 1.00 97.56 87 VAL A C 1
ATOM 652 O O . VAL A 1 87 ? -2.027 -2.439 8.067 1.00 97.56 87 VAL A O 1
ATOM 655 N N . PHE A 1 88 ? -1.073 -0.508 8.730 1.00 97.69 88 PHE A N 1
ATOM 656 C CA . PHE A 1 88 ? -1.637 -0.475 10.077 1.00 97.69 88 PHE A CA 1
ATOM 657 C C . PHE A 1 88 ? -2.617 0.684 10.214 1.00 97.69 88 PHE A C 1
ATOM 659 O O . PHE A 1 88 ? -2.383 1.771 9.688 1.00 97.69 88 PHE A O 1
ATOM 666 N N . GLN A 1 89 ? -3.705 0.469 10.946 1.00 97.69 89 GLN A N 1
ATOM 667 C CA . GLN A 1 89 ? -4.706 1.496 11.180 1.00 97.69 89 GLN A CA 1
ATOM 668 C C . GLN A 1 89 ? -5.218 1.473 12.617 1.00 97.69 89 GLN A C 1
ATOM 670 O O . GLN A 1 89 ? -5.566 0.416 13.154 1.00 97.69 89 GLN A O 1
ATOM 675 N N . ALA A 1 90 ? -5.279 2.658 13.222 1.00 95.75 90 ALA A N 1
ATOM 676 C CA . ALA A 1 90 ? -5.790 2.857 14.572 1.00 95.75 90 ALA A CA 1
ATOM 677 C C . ALA A 1 90 ? -7.317 2.591 14.681 1.00 95.75 90 ALA A C 1
ATOM 679 O O . ALA A 1 90 ? -8.006 2.595 13.654 1.00 95.75 90 ALA A O 1
ATOM 680 N N . PRO A 1 91 ? -7.837 2.325 15.899 1.00 89.81 91 PRO A N 1
ATOM 681 C CA . PRO A 1 91 ? -9.271 2.194 16.200 1.00 89.81 91 PRO A CA 1
ATOM 682 C C . PRO A 1 91 ? -10.130 3.397 15.812 1.00 89.81 91 PRO A C 1
ATOM 684 O O . PRO A 1 91 ? -9.616 4.530 15.931 1.00 89.81 91 PRO A O 1
#

pLDDT: mean 91.16, std 11.17, range [42.12, 97.88]

Sequence (91 aa):
MVQEWGCSYQLSHTSQSFDRNGGTGAVFVSPSDPSCPPFAQSPVDWVQIMGAQSQNGGYVVYYWVAQNNTGSARGVGVNIAGQPFMVFQAP

Secondary structure (DSSP, 8-state):
----SS--EEES-SEEEE-TT-EEEEEEEEESSTT-PPPEE-SSTTEEEEEEEEETTEEEEEEEE----SSS-EEEEEEETTEEEEEEE--